Protein AF-K9UD77-F1 (afdb_monomer_lite)

Structure (mmCIF, N/CA/C/O backbone):
data_AF-K9UD77-F1
#
_entry.id   AF-K9UD77-F1
#
loop_
_atom_site.group_PDB
_atom_site.id
_atom_site.type_symbol
_atom_site.label_atom_id
_atom_site.label_alt_id
_atom_site.label_comp_id
_atom_site.label_asym_id
_atom_site.label_entity_id
_atom_site.label_seq_id
_atom_site.pdbx_PDB_ins_code
_atom_site.Cartn_x
_atom_site.Cartn_y
_atom_site.Cartn_z
_atom_site.occupancy
_atom_site.B_iso_or_equiv
_atom_site.auth_seq_id
_atom_site.auth_comp_id
_atom_site.auth_asym_id
_atom_site.auth_atom_id
_atom_site.pdbx_PDB_model_num
ATOM 1 N N . MET A 1 1 ? 4.373 -11.505 -21.529 1.00 67.56 1 MET A N 1
ATOM 2 C CA . MET A 1 1 ? 4.706 -11.577 -20.084 1.00 67.56 1 MET A CA 1
ATOM 3 C C . MET A 1 1 ? 4.897 -10.198 -19.450 1.00 67.56 1 MET A C 1
ATOM 5 O O . MET A 1 1 ? 4.246 -9.941 -18.449 1.00 67.56 1 MET A O 1
ATOM 9 N N . LYS A 1 2 ? 5.671 -9.274 -20.047 1.00 83.19 2 LYS A N 1
ATOM 10 C CA . LYS A 1 2 ? 5.886 -7.909 -19.509 1.00 83.19 2 LYS A CA 1
ATOM 11 C C . LYS A 1 2 ? 4.597 -7.130 -19.186 1.00 83.19 2 LYS A C 1
ATOM 13 O O . LYS A 1 2 ? 4.485 -6.580 -18.099 1.00 83.19 2 LYS A O 1
ATOM 18 N N . THR A 1 3 ? 3.594 -7.153 -20.067 1.00 87.75 3 THR A N 1
ATOM 19 C CA . THR A 1 3 ? 2.3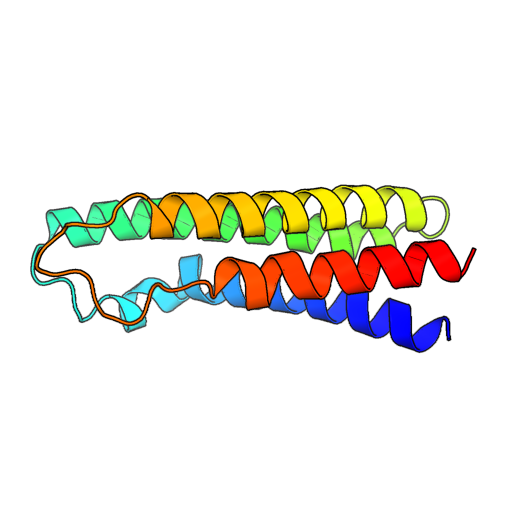08 -6.462 -19.839 1.00 87.75 3 THR A CA 1
ATOM 20 C C . THR A 1 3 ? 1.577 -6.952 -18.590 1.00 87.75 3 THR A C 1
ATOM 22 O O . THR A 1 3 ? 1.059 -6.141 -17.833 1.00 87.75 3 THR A O 1
ATOM 25 N N . LEU A 1 4 ? 1.574 -8.265 -18.332 1.00 89.88 4 LEU A N 1
ATOM 26 C CA . LEU A 1 4 ? 0.915 -8.841 -17.156 1.00 89.88 4 LEU A CA 1
ATOM 27 C C . LEU A 1 4 ? 1.544 -8.329 -15.852 1.00 89.88 4 LEU A C 1
ATOM 29 O O . LEU A 1 4 ? 0.830 -8.010 -14.910 1.00 89.88 4 LEU A O 1
ATOM 33 N N . ILE A 1 5 ? 2.871 -8.205 -15.813 1.00 90.88 5 ILE A N 1
ATOM 34 C CA . ILE A 1 5 ? 3.608 -7.727 -14.633 1.00 90.88 5 ILE A CA 1
ATOM 35 C C . ILE A 1 5 ? 3.282 -6.275 -14.345 1.00 90.88 5 ILE A C 1
ATOM 37 O O . ILE A 1 5 ? 2.989 -5.918 -13.210 1.00 90.88 5 ILE A O 1
ATOM 41 N N . LEU A 1 6 ? 3.291 -5.453 -15.389 1.00 92.81 6 LEU A N 1
ATOM 42 C CA . LEU A 1 6 ? 2.927 -4.050 -15.286 1.00 92.81 6 LEU A CA 1
ATOM 43 C C . LEU A 1 6 ? 1.491 -3.883 -14.775 1.00 92.81 6 LEU A C 1
ATOM 45 O O . LEU A 1 6 ? 1.248 -3.055 -13.902 1.00 92.81 6 LEU A O 1
ATOM 49 N N . VAL A 1 7 ? 0.558 -4.713 -15.250 1.00 94.69 7 VAL A N 1
ATOM 50 C CA . VAL A 1 7 ? -0.817 -4.738 -14.733 1.00 94.69 7 VAL A CA 1
ATOM 51 C C . VAL A 1 7 ? -0.842 -5.136 -13.255 1.00 94.69 7 VAL A C 1
ATOM 53 O O . VAL A 1 7 ? -1.479 -4.444 -12.468 1.00 94.69 7 VAL A O 1
ATOM 56 N N . LEU A 1 8 ? -0.129 -6.193 -12.850 1.00 94.50 8 LEU A N 1
ATOM 57 C CA . LEU A 1 8 ? -0.068 -6.628 -11.448 1.00 94.50 8 LEU A CA 1
ATOM 58 C C . LEU A 1 8 ? 0.491 -5.536 -10.528 1.00 94.50 8 LEU A C 1
ATOM 60 O O . LEU A 1 8 ? -0.120 -5.235 -9.507 1.00 94.50 8 LEU A O 1
ATOM 64 N N . ILE A 1 9 ? 1.607 -4.907 -10.904 1.00 96.31 9 ILE A N 1
ATOM 65 C CA . ILE A 1 9 ? 2.228 -3.814 -10.141 1.00 96.31 9 ILE A CA 1
ATOM 66 C C . ILE A 1 9 ? 1.260 -2.633 -10.007 1.00 96.31 9 ILE A C 1
ATOM 68 O O . ILE A 1 9 ? 1.068 -2.110 -8.907 1.00 96.31 9 ILE A O 1
ATOM 72 N N . SER A 1 10 ? 0.596 -2.248 -11.098 1.00 96.69 10 SER A N 1
ATOM 73 C CA . SER A 1 10 ? -0.415 -1.188 -11.072 1.00 96.69 10 SER A CA 1
ATOM 74 C C . SER A 1 10 ? -1.606 -1.541 -10.185 1.00 96.69 10 SER A C 1
ATOM 76 O O . SER A 1 10 ? -2.070 -0.685 -9.436 1.00 96.69 10 SER A O 1
ATOM 78 N N . LEU A 1 11 ? -2.076 -2.792 -10.206 1.00 96.88 11 LEU A N 1
ATOM 79 C CA . LEU A 1 11 ? -3.144 -3.253 -9.315 1.00 96.88 11 LEU A CA 1
ATOM 80 C C . LEU A 1 11 ? -2.739 -3.141 -7.842 1.00 96.88 11 LEU A C 1
ATOM 82 O O . LEU A 1 11 ? -3.551 -2.687 -7.039 1.00 96.88 11 LEU A O 1
ATOM 86 N N . VAL A 1 12 ? -1.491 -3.469 -7.485 1.00 97.38 12 VAL A N 1
ATOM 87 C CA . VAL A 1 12 ? -0.987 -3.255 -6.117 1.00 97.38 12 VAL A CA 1
ATOM 88 C C . VAL A 1 12 ? -1.065 -1.774 -5.741 1.00 97.38 12 VAL A C 1
ATOM 90 O O . VAL A 1 12 ? -1.644 -1.433 -4.710 1.00 97.38 12 VAL A O 1
ATOM 93 N N . GLY A 1 13 ? -0.566 -0.875 -6.596 1.00 97.81 13 GLY A N 1
ATOM 94 C CA . GLY A 1 13 ? -0.662 0.572 -6.366 1.00 97.81 13 GLY A CA 1
ATOM 95 C C . GLY A 1 13 ? -2.108 1.057 -6.190 1.00 97.81 13 GLY A C 1
ATOM 96 O O . GLY A 1 13 ? -2.400 1.825 -5.272 1.00 97.81 13 GLY A O 1
ATOM 97 N N . LEU A 1 14 ? -3.036 0.554 -7.010 1.00 98.00 14 LEU A N 1
ATOM 98 C CA . LEU A 1 14 ? -4.463 0.881 -6.924 1.00 98.00 14 LEU A CA 1
ATOM 99 C C . LEU A 1 14 ? -5.114 0.382 -5.627 1.00 98.00 14 LEU A C 1
ATOM 101 O O . LEU A 1 14 ? -5.940 1.095 -5.059 1.00 98.00 14 LEU A O 1
ATOM 105 N N . ILE A 1 15 ? -4.728 -0.792 -5.119 1.00 96.06 15 ILE A N 1
ATOM 106 C CA . ILE A 1 15 ? -5.195 -1.293 -3.816 1.00 96.06 15 ILE A CA 1
ATOM 107 C C . ILE A 1 15 ? -4.791 -0.326 -2.692 1.00 96.06 15 ILE A C 1
ATOM 109 O O . ILE A 1 15 ? -5.602 -0.021 -1.815 1.00 96.06 15 ILE A O 1
ATOM 113 N N . HIS A 1 16 ? -3.571 0.213 -2.731 1.00 96.81 16 HIS A N 1
ATOM 114 C CA . HIS A 1 16 ? -3.119 1.187 -1.736 1.00 96.81 16 HIS A CA 1
ATOM 115 C C . HIS A 1 16 ? -3.836 2.537 -1.858 1.00 96.81 16 HIS A C 1
ATOM 117 O O . HIS A 1 16 ? -4.200 3.119 -0.837 1.00 96.81 16 HIS A O 1
ATOM 123 N N . ILE A 1 17 ? -4.134 3.002 -3.077 1.00 98.12 17 ILE A N 1
ATOM 124 C CA . ILE A 1 17 ? -4.986 4.187 -3.286 1.00 98.12 17 ILE A CA 1
ATOM 125 C C . ILE A 1 17 ? -6.385 3.946 -2.713 1.00 98.12 17 ILE A C 1
ATOM 127 O O . ILE A 1 17 ? -6.923 4.801 -2.009 1.00 98.12 17 ILE A O 1
ATOM 131 N N . TYR A 1 18 ? -6.965 2.772 -2.966 1.00 95.62 18 TYR A N 1
ATOM 132 C CA . TYR A 1 18 ? -8.253 2.398 -2.396 1.00 95.62 18 TYR A CA 1
ATOM 133 C C . TYR A 1 18 ? -8.218 2.459 -0.862 1.00 95.62 18 TYR A C 1
ATOM 135 O O . TYR A 1 18 ? -9.080 3.103 -0.265 1.00 95.62 18 TYR A O 1
ATOM 143 N N . PHE A 1 19 ? -7.209 1.875 -0.207 1.00 93.69 19 PHE A N 1
ATOM 144 C CA . PHE A 1 19 ? -7.091 1.942 1.253 1.00 93.69 19 PHE A CA 1
ATOM 145 C C . PHE A 1 19 ? -6.862 3.356 1.782 1.00 93.69 19 PHE A C 1
ATOM 147 O O . PHE A 1 19 ? -7.484 3.712 2.783 1.00 93.69 19 PHE A O 1
ATOM 154 N N . LEU A 1 20 ? -6.053 4.176 1.103 1.00 96.19 20 LEU A N 1
ATOM 155 C CA . LEU A 1 20 ? -5.912 5.596 1.428 1.00 96.19 20 LEU A CA 1
ATOM 156 C C . LEU A 1 20 ? -7.280 6.276 1.451 1.00 96.19 20 LEU A C 1
ATOM 158 O O . LEU A 1 20 ? -7.626 6.930 2.435 1.00 96.19 20 LEU A O 1
ATOM 162 N N . ILE A 1 21 ? -8.087 6.079 0.404 1.00 95.88 21 ILE A N 1
ATOM 163 C CA . ILE A 1 21 ? -9.397 6.726 0.298 1.00 95.88 21 ILE A CA 1
ATOM 164 C C . ILE A 1 21 ? -10.326 6.253 1.415 1.00 95.88 21 ILE A C 1
ATOM 166 O O . ILE A 1 21 ? -11.008 7.064 2.050 1.00 95.88 21 ILE A O 1
ATOM 170 N N . GLN A 1 22 ? -10.333 4.948 1.685 1.00 92.19 22 GLN A N 1
ATOM 171 C CA . GLN A 1 22 ? -11.177 4.378 2.730 1.00 92.19 22 GLN A CA 1
ATOM 172 C C . GLN A 1 22 ? -10.805 4.882 4.126 1.00 92.19 22 GLN A C 1
ATOM 174 O O . GLN A 1 22 ? -11.692 5.139 4.937 1.00 92.19 22 GLN A O 1
ATOM 179 N N . GLN A 1 23 ? -9.514 5.051 4.402 1.00 92.12 23 GLN A N 1
ATOM 180 C CA . GLN A 1 23 ? -9.012 5.389 5.732 1.00 92.12 23 GLN A CA 1
ATOM 181 C C . GLN A 1 23 ? -8.983 6.899 6.003 1.00 92.12 23 GLN A C 1
ATOM 183 O O . GLN A 1 23 ? -9.246 7.306 7.130 1.00 92.12 23 GLN A O 1
ATOM 188 N N . MET A 1 24 ? -8.714 7.734 4.994 1.00 93.19 24 MET A N 1
ATOM 189 C CA . MET A 1 24 ? -8.663 9.193 5.169 1.00 93.19 24 MET A CA 1
ATOM 190 C C . MET A 1 24 ? -10.015 9.870 4.931 1.00 93.19 24 MET A C 1
ATOM 192 O O . MET A 1 24 ? -10.374 10.782 5.671 1.00 93.19 24 MET A O 1
ATOM 196 N N . PHE A 1 25 ? -10.776 9.437 3.919 1.00 93.31 25 PHE A N 1
ATOM 197 C CA . PHE A 1 25 ? -11.976 10.163 3.477 1.00 93.31 25 PHE A CA 1
ATOM 198 C C . PHE A 1 25 ? -13.286 9.466 3.846 1.00 93.31 25 PHE A C 1
ATOM 200 O O . PHE A 1 25 ? -14.263 10.134 4.171 1.00 93.31 25 PHE A O 1
ATOM 207 N N . ARG A 1 26 ? -13.331 8.128 3.814 1.00 90.56 26 ARG A N 1
ATOM 208 C CA . ARG A 1 26 ? -14.575 7.355 4.029 1.00 90.56 26 ARG A CA 1
ATOM 209 C C . ARG A 1 26 ? -14.660 6.672 5.394 1.00 90.56 26 ARG A C 1
ATOM 211 O O . ARG A 1 26 ? -15.570 5.878 5.631 1.00 90.56 26 ARG A O 1
ATOM 218 N N . TRP A 1 27 ? -13.754 7.011 6.308 1.00 90.88 27 TRP A N 1
ATOM 219 C CA . TRP A 1 27 ? -13.685 6.401 7.632 1.00 90.88 27 TRP A CA 1
ATOM 220 C C . TRP A 1 27 ? -14.962 6.616 8.458 1.00 90.88 27 TRP A C 1
ATOM 222 O O . TRP A 1 27 ? -15.445 5.681 9.092 1.00 90.88 27 TRP A O 1
ATOM 232 N N . GLU A 1 28 ? -15.563 7.811 8.397 1.00 85.31 28 GLU A N 1
ATOM 233 C CA . GLU A 1 28 ? -16.798 8.132 9.136 1.00 85.31 28 GLU A CA 1
ATOM 234 C C . GLU A 1 28 ? -17.969 7.214 8.760 1.00 85.31 28 GLU A C 1
ATOM 236 O O . GLU A 1 28 ? -18.759 6.827 9.616 1.00 85.31 28 GLU A O 1
ATOM 241 N N . SER A 1 29 ? -18.062 6.801 7.494 1.00 81.56 29 SER A N 1
ATOM 242 C CA . SER A 1 29 ? -19.096 5.863 7.041 1.00 81.56 29 SER A CA 1
ATOM 243 C C . SER A 1 29 ? -18.882 4.443 7.579 1.00 81.56 29 SER A C 1
ATOM 245 O O . SER A 1 29 ? -19.839 3.685 7.708 1.00 81.56 29 SER A O 1
ATOM 247 N N . ALA A 1 30 ? -17.639 4.070 7.896 1.00 75.50 30 ALA A N 1
ATOM 248 C CA . ALA A 1 30 ? -17.280 2.757 8.433 1.00 75.50 30 ALA A CA 1
ATOM 249 C C . ALA A 1 30 ? -17.258 2.716 9.974 1.00 75.50 30 ALA A C 1
ATOM 251 O O . ALA A 1 30 ? -17.259 1.631 10.559 1.00 75.50 30 ALA A O 1
ATOM 252 N N . SER A 1 31 ? -17.257 3.876 10.638 1.00 75.69 31 SER A N 1
ATOM 253 C CA . SER A 1 31 ? -17.109 4.008 12.092 1.00 75.69 31 SER A CA 1
ATOM 254 C C . SER A 1 31 ? -18.424 3.907 12.874 1.00 75.69 31 SER A C 1
ATOM 256 O O . SER A 1 31 ? -18.409 4.027 14.095 1.00 75.69 31 SER A O 1
ATOM 258 N N . GLY A 1 32 ? -19.551 3.601 12.217 1.00 72.50 32 GLY A N 1
ATOM 259 C CA . GLY A 1 32 ? -20.881 3.466 12.842 1.00 72.50 32 GLY A CA 1
ATOM 260 C C . GLY A 1 32 ? -21.009 2.390 13.934 1.00 72.50 32 GLY A C 1
ATOM 261 O O . GLY A 1 32 ? -22.070 2.250 14.529 1.00 72.50 32 GLY A O 1
ATOM 262 N N . LYS A 1 33 ? -19.938 1.633 14.205 1.00 72.56 33 LYS A N 1
ATOM 263 C CA . LYS A 1 33 ? -19.835 0.666 15.308 1.00 72.56 33 LYS A CA 1
ATOM 264 C C . LYS A 1 33 ? -19.278 1.274 16.603 1.00 72.56 33 LYS A C 1
ATOM 266 O O . LYS A 1 33 ? -19.407 0.651 17.650 1.00 72.56 33 LYS A O 1
ATOM 271 N N . PHE A 1 34 ? -18.655 2.453 16.547 1.00 75.88 34 PHE A N 1
ATOM 272 C CA . PHE A 1 34 ? -18.120 3.127 17.729 1.00 75.88 34 PHE A CA 1
ATOM 273 C C . PHE A 1 34 ? -19.215 3.948 18.407 1.00 75.88 34 PHE A C 1
ATOM 275 O O . PHE A 1 34 ? -19.716 4.920 17.841 1.00 75.88 34 PHE A O 1
ATOM 282 N N . THR A 1 35 ? -19.565 3.567 19.632 1.00 79.62 35 THR A N 1
ATOM 283 C CA . THR A 1 35 ? -20.524 4.291 20.479 1.00 79.62 35 THR A CA 1
ATOM 284 C C . THR A 1 35 ? -19.838 5.319 21.385 1.00 79.62 35 THR A C 1
ATOM 286 O O . THR A 1 35 ? -20.464 6.295 21.789 1.00 79.62 35 THR A O 1
ATOM 289 N N . ASN A 1 36 ? -18.539 5.151 21.660 1.00 88.06 36 ASN A N 1
ATOM 290 C CA . ASN A 1 36 ? -17.728 6.065 22.464 1.00 88.06 36 ASN A CA 1
ATOM 291 C C . ASN A 1 36 ? -17.086 7.165 21.595 1.00 88.06 36 ASN A C 1
ATOM 293 O O . ASN A 1 36 ? -16.342 6.880 20.654 1.00 88.06 36 ASN A O 1
ATOM 297 N N . PHE A 1 37 ? -17.335 8.436 21.934 1.00 85.56 37 PHE A N 1
ATOM 298 C CA . PHE A 1 37 ? -16.812 9.590 21.193 1.00 85.56 37 PHE A CA 1
ATOM 299 C C . PHE A 1 37 ? -15.278 9.684 21.212 1.00 85.56 37 PHE A C 1
ATOM 301 O O . PHE A 1 37 ? -14.666 9.955 20.179 1.00 85.56 37 PHE A O 1
ATOM 308 N N . THR A 1 38 ? -14.645 9.442 22.359 1.00 87.69 38 THR A N 1
ATOM 309 C CA . THR A 1 38 ? -13.187 9.542 22.520 1.00 87.69 38 THR A CA 1
ATOM 310 C C . THR A 1 38 ? -12.470 8.463 21.714 1.00 87.69 38 THR A C 1
ATOM 312 O O . THR A 1 38 ? -11.528 8.759 20.978 1.00 87.69 38 THR A O 1
ATOM 315 N N . GLU A 1 39 ? -12.955 7.221 21.776 1.00 84.81 39 GLU A N 1
ATOM 316 C CA . GLU A 1 39 ? -12.429 6.119 20.959 1.00 84.81 39 GLU A CA 1
ATOM 317 C C . GLU A 1 39 ? -12.614 6.394 19.466 1.00 84.81 39 GLU A C 1
ATOM 319 O O . GLU A 1 39 ? -11.701 6.158 18.669 1.00 84.81 39 GLU A O 1
ATOM 324 N N . LYS A 1 40 ? -13.765 6.963 19.085 1.00 86.31 40 LYS A N 1
ATOM 325 C CA . LYS A 1 40 ? -14.051 7.375 17.709 1.00 86.31 40 LYS A CA 1
ATOM 326 C C . LYS A 1 40 ? -13.027 8.407 17.210 1.00 86.31 40 LYS A C 1
ATOM 328 O O . LYS A 1 40 ? -12.472 8.241 16.128 1.00 86.31 40 LYS A O 1
ATOM 333 N N . GLN A 1 41 ? -12.721 9.446 17.987 1.00 88.50 41 GLN A N 1
ATOM 334 C CA . GLN A 1 41 ? -11.729 10.451 17.576 1.00 88.50 41 GLN A CA 1
ATOM 335 C C . GLN A 1 41 ? -10.315 9.866 17.470 1.00 88.50 41 GLN A C 1
ATOM 337 O O . GLN A 1 41 ? -9.617 10.119 16.487 1.00 88.50 41 GLN A O 1
ATOM 342 N N . LEU A 1 42 ? -9.903 9.039 18.435 1.00 88.50 42 LEU A N 1
ATOM 343 C CA . LEU A 1 42 ? -8.577 8.421 18.422 1.00 88.50 42 LEU A CA 1
ATOM 344 C C . LEU A 1 42 ? -8.389 7.507 17.202 1.00 88.50 42 LEU A C 1
ATOM 346 O O . LEU A 1 42 ? -7.391 7.597 16.486 1.00 88.50 42 LEU A O 1
ATOM 350 N N . THR A 1 43 ? -9.372 6.650 16.931 1.00 87.12 43 THR A N 1
ATOM 351 C CA . THR A 1 43 ? -9.324 5.710 15.803 1.00 87.12 43 THR A CA 1
ATOM 352 C C . THR A 1 43 ? -9.388 6.413 14.449 1.00 87.12 43 THR A C 1
ATOM 354 O O . THR A 1 43 ? -8.748 5.947 13.507 1.00 87.12 43 THR A O 1
ATOM 357 N N . LYS A 1 44 ? -10.060 7.568 14.353 1.00 89.38 44 LYS A N 1
ATOM 358 C CA . LYS A 1 44 ? -10.035 8.423 13.158 1.00 89.38 44 LYS A CA 1
ATOM 359 C C . LYS A 1 44 ? -8.634 8.941 12.845 1.00 89.38 44 LYS A C 1
ATOM 361 O O . LYS A 1 44 ? -8.202 8.865 11.697 1.00 89.38 44 LYS A O 1
ATOM 366 N N . VAL A 1 45 ? -7.914 9.441 13.852 1.00 91.38 45 VAL A N 1
ATOM 367 C CA . VAL A 1 45 ? -6.539 9.946 13.681 1.00 91.38 45 VAL A CA 1
ATOM 368 C C . VAL A 1 45 ? -5.602 8.817 13.249 1.00 91.38 45 VAL A C 1
ATOM 370 O O . VAL A 1 45 ? -4.843 8.974 12.291 1.00 91.38 45 VAL A O 1
ATOM 373 N N . LEU A 1 46 ? -5.694 7.657 13.906 1.00 89.12 46 LEU A N 1
ATOM 374 C CA . LEU A 1 46 ? -4.889 6.484 13.557 1.00 89.12 46 LEU A CA 1
ATOM 375 C C . LEU A 1 46 ? -5.181 5.987 12.135 1.00 89.12 46 LEU A C 1
ATOM 377 O O . LEU A 1 46 ? -4.244 5.706 11.387 1.00 89.12 46 LEU A O 1
ATOM 381 N N . ALA A 1 47 ? -6.456 5.931 11.740 1.00 90.25 47 ALA A N 1
ATOM 382 C CA . ALA A 1 47 ? -6.843 5.573 10.380 1.00 90.25 47 ALA A CA 1
ATOM 383 C C . ALA A 1 47 ? -6.309 6.585 9.359 1.00 90.25 47 ALA A C 1
ATOM 385 O O . ALA A 1 47 ? -5.734 6.182 8.353 1.00 90.25 47 ALA A O 1
ATOM 386 N N . GLY A 1 48 ? -6.408 7.887 9.637 1.00 93.00 48 GLY A N 1
ATOM 387 C CA . GLY A 1 48 ? -5.845 8.926 8.776 1.00 93.00 48 GLY A CA 1
ATOM 388 C C . GLY A 1 48 ? -4.344 8.738 8.531 1.00 93.00 48 GLY A C 1
ATOM 389 O O . GLY A 1 48 ? -3.900 8.771 7.383 1.00 93.00 48 GLY A O 1
ATOM 390 N N . ASN A 1 49 ? -3.574 8.454 9.586 1.00 95.88 49 ASN A N 1
ATOM 391 C CA . ASN A 1 49 ? -2.139 8.186 9.463 1.00 95.88 49 ASN A CA 1
ATOM 392 C C . ASN A 1 49 ? -1.860 6.890 8.675 1.00 95.88 49 ASN A C 1
ATOM 394 O O . ASN A 1 49 ? -0.995 6.860 7.802 1.00 95.88 49 ASN A O 1
ATOM 398 N N . GLN A 1 50 ? -2.645 5.831 8.911 1.00 92.88 50 GLN A N 1
ATOM 399 C CA . GLN A 1 50 ? -2.550 4.588 8.141 1.00 92.88 50 GLN A CA 1
ATOM 400 C C . GLN A 1 50 ? -2.840 4.812 6.648 1.00 92.88 50 GLN A C 1
ATOM 402 O O . GLN A 1 50 ? -2.157 4.250 5.785 1.00 92.88 50 GLN A O 1
ATOM 407 N N . GLY A 1 51 ? -3.811 5.670 6.335 1.00 95.81 51 GLY A N 1
ATOM 408 C CA . GLY A 1 51 ? -4.167 6.020 4.967 1.00 95.81 51 GLY A CA 1
ATOM 409 C C . GLY A 1 51 ? -3.056 6.799 4.268 1.00 95.81 51 GLY A C 1
ATOM 410 O O . GLY A 1 51 ? -2.735 6.500 3.118 1.00 95.81 51 GLY A O 1
ATOM 411 N N . LEU A 1 52 ? -2.401 7.720 4.979 1.00 97.56 52 LEU A N 1
ATOM 412 C CA . LEU A 1 52 ? -1.257 8.470 4.460 1.00 97.56 52 LEU A CA 1
ATOM 413 C C . LEU A 1 52 ? -0.079 7.551 4.105 1.00 97.56 52 LEU A C 1
ATOM 415 O O . LEU A 1 52 ? 0.483 7.679 3.017 1.00 97.56 52 LEU A O 1
ATOM 419 N N . TYR A 1 53 ? 0.253 6.576 4.961 1.00 96.44 53 TYR A N 1
ATOM 420 C CA . TYR A 1 53 ? 1.289 5.585 4.642 1.00 96.44 53 TYR A CA 1
ATOM 421 C C . TYR A 1 53 ? 0.947 4.779 3.385 1.00 96.44 53 TYR A C 1
ATOM 423 O O . TYR A 1 53 ? 1.814 4.579 2.534 1.00 96.44 53 TYR A O 1
ATOM 431 N N . ASN A 1 54 ? -0.315 4.363 3.217 1.00 96.75 54 ASN A N 1
ATOM 432 C CA . ASN A 1 54 ? -0.763 3.727 1.973 1.00 96.75 54 ASN A CA 1
ATOM 433 C C . ASN A 1 54 ? -0.571 4.654 0.759 1.00 96.75 54 ASN A C 1
ATOM 435 O O . ASN A 1 54 ? -0.152 4.194 -0.302 1.00 96.75 54 ASN A O 1
ATOM 439 N N . GLY A 1 55 ? -0.791 5.959 0.924 1.00 98.00 55 GLY A N 1
ATOM 440 C CA . GLY A 1 55 ? -0.483 6.967 -0.090 1.00 98.00 55 GLY A CA 1
ATOM 441 C C . GLY A 1 55 ? 0.982 6.991 -0.501 1.00 98.00 55 GLY A C 1
ATOM 442 O O . GLY A 1 55 ? 1.273 6.999 -1.694 1.00 98.00 55 GLY A O 1
ATOM 443 N N . PHE A 1 56 ? 1.909 6.938 0.458 1.00 98.38 56 PHE A N 1
ATOM 444 C CA . PHE A 1 56 ? 3.342 6.878 0.156 1.00 98.38 56 PHE A CA 1
ATOM 445 C C . PHE A 1 56 ? 3.724 5.607 -0.610 1.00 98.38 56 PHE A C 1
ATOM 447 O O . PHE A 1 56 ? 4.507 5.677 -1.557 1.00 98.38 56 PHE A O 1
ATOM 454 N N . LEU A 1 57 ? 3.139 4.459 -0.255 1.00 98.06 57 LEU A N 1
ATOM 455 C CA . LEU A 1 57 ? 3.365 3.202 -0.976 1.00 98.06 57 LEU A CA 1
ATOM 456 C C . LEU A 1 57 ? 2.845 3.284 -2.418 1.00 98.06 57 LEU A C 1
ATOM 458 O O . LEU A 1 57 ? 3.565 2.931 -3.352 1.00 98.06 57 LEU A O 1
ATOM 462 N N . ALA A 1 58 ? 1.635 3.816 -2.619 1.00 98.38 58 ALA A N 1
ATOM 463 C CA . ALA A 1 58 ? 1.079 4.041 -3.951 1.00 98.38 58 ALA A CA 1
ATOM 464 C C . ALA A 1 58 ? 1.921 5.025 -4.779 1.00 98.38 58 ALA A C 1
ATOM 466 O O . ALA A 1 58 ? 2.209 4.757 -5.947 1.00 98.38 58 ALA A O 1
ATOM 467 N N . ALA A 1 59 ? 2.357 6.134 -4.175 1.00 98.50 59 ALA A N 1
ATOM 468 C CA . ALA A 1 59 ? 3.214 7.122 -4.822 1.00 98.50 59 ALA A CA 1
ATOM 469 C C . ALA A 1 59 ? 4.547 6.508 -5.273 1.00 98.50 59 ALA A C 1
ATOM 471 O O . ALA A 1 59 ? 4.998 6.787 -6.380 1.00 98.50 59 ALA A O 1
ATOM 472 N N . GLY A 1 60 ? 5.134 5.613 -4.475 1.00 98.19 60 GLY A N 1
ATOM 473 C CA . GLY A 1 60 ? 6.327 4.857 -4.851 1.00 98.19 60 GLY A CA 1
ATOM 474 C C . GLY A 1 60 ? 6.133 3.953 -6.070 1.00 98.19 60 GLY A C 1
ATOM 475 O O . GLY A 1 60 ? 6.981 3.912 -6.962 1.00 98.19 60 GLY A O 1
ATOM 476 N N . ILE A 1 61 ? 4.987 3.272 -6.162 1.00 98.25 61 ILE A N 1
ATOM 477 C CA . ILE A 1 61 ? 4.643 2.463 -7.340 1.00 98.25 61 ILE A CA 1
ATOM 478 C C . ILE A 1 61 ? 4.454 3.342 -8.586 1.00 98.25 61 ILE A C 1
ATOM 480 O O . ILE A 1 61 ? 4.975 3.011 -9.655 1.00 98.25 61 ILE A O 1
ATOM 484 N N . ILE A 1 62 ? 3.764 4.480 -8.457 1.00 98.50 62 ILE A N 1
ATOM 485 C CA . ILE A 1 62 ? 3.599 5.460 -9.544 1.00 98.50 62 ILE A CA 1
ATOM 486 C C . ILE A 1 62 ? 4.957 6.035 -9.960 1.00 98.50 62 ILE A C 1
ATOM 488 O O . ILE A 1 62 ? 5.233 6.176 -11.148 1.00 98.50 62 ILE A O 1
ATOM 492 N N . TRP A 1 63 ? 5.844 6.313 -9.008 1.00 98.44 63 TRP A N 1
ATOM 493 C CA . TRP A 1 63 ? 7.177 6.825 -9.304 1.00 98.44 63 TRP A CA 1
ATOM 494 C C . TRP A 1 63 ? 7.984 5.857 -10.180 1.00 98.44 63 TRP A C 1
ATOM 496 O O . TRP A 1 63 ? 8.604 6.295 -11.149 1.00 98.44 63 TRP A O 1
ATOM 506 N N . GLY A 1 64 ? 7.904 4.547 -9.930 1.00 97.31 64 GLY A N 1
ATOM 507 C CA . GLY A 1 64 ? 8.555 3.555 -10.791 1.00 97.31 64 GLY A CA 1
ATOM 508 C C . GLY A 1 64 ? 8.050 3.586 -12.242 1.00 97.31 64 GLY A C 1
ATOM 509 O O . GLY A 1 64 ? 8.851 3.424 -13.160 1.00 97.31 64 GLY A O 1
ATOM 510 N N . TRP A 1 65 ? 6.767 3.898 -12.473 1.00 96.50 65 TRP A N 1
ATOM 511 C CA . TRP A 1 65 ? 6.226 4.126 -13.823 1.00 96.50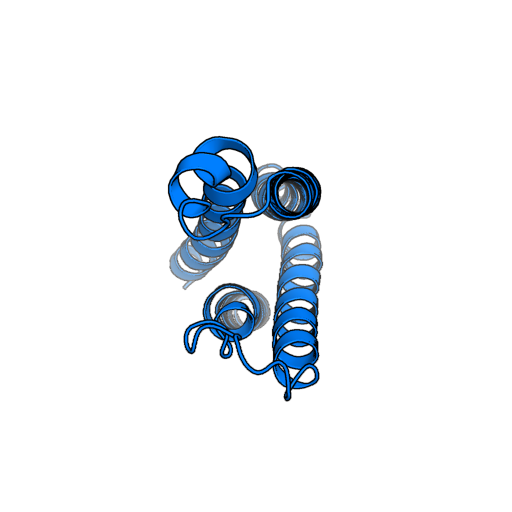 65 TRP A CA 1
ATOM 512 C C . TRP A 1 65 ? 6.800 5.376 -14.490 1.00 96.50 65 TRP A C 1
ATOM 514 O O . TRP A 1 65 ? 7.086 5.369 -15.685 1.00 96.50 65 TRP A O 1
ATOM 524 N N . LEU A 1 66 ? 6.983 6.443 -13.714 1.00 97.69 66 LEU A N 1
ATOM 525 C CA . LEU A 1 66 ? 7.511 7.721 -14.192 1.00 97.69 66 LEU A CA 1
ATOM 526 C C . LEU A 1 66 ? 9.040 7.721 -14.348 1.00 97.69 66 LEU A C 1
ATOM 528 O O . LEU A 1 66 ? 9.597 8.670 -14.892 1.00 97.69 66 LEU A O 1
ATOM 532 N N . SER A 1 67 ? 9.731 6.676 -13.883 1.00 96.44 67 SER A N 1
ATOM 533 C CA . SER A 1 67 ? 11.195 6.561 -13.916 1.00 96.44 67 SER A CA 1
ATOM 534 C C . SER A 1 67 ? 11.659 5.281 -14.623 1.00 96.44 67 SER A C 1
ATOM 536 O O . SER A 1 67 ? 12.211 4.397 -13.967 1.00 96.44 67 SER A O 1
ATOM 538 N N . PRO A 1 68 ? 11.507 5.161 -15.961 1.00 92.31 68 PRO A N 1
ATOM 539 C CA . PRO A 1 68 ? 11.805 3.926 -16.695 1.00 92.31 68 PRO A CA 1
ATOM 540 C C . PRO A 1 68 ? 13.204 3.353 -16.428 1.00 92.31 68 PRO A C 1
ATOM 542 O O . PRO A 1 68 ? 13.338 2.144 -16.246 1.00 92.31 68 PRO A O 1
ATOM 545 N N . ALA A 1 69 ? 14.220 4.220 -16.320 1.00 95.00 69 ALA A N 1
ATOM 546 C CA . ALA A 1 69 ? 15.613 3.838 -16.066 1.00 95.00 69 ALA A CA 1
ATOM 547 C C . ALA A 1 69 ? 15.845 3.157 -14.702 1.00 95.00 69 ALA A C 1
ATOM 549 O O . ALA A 1 69 ? 16.785 2.379 -14.565 1.00 95.00 69 ALA A O 1
ATOM 550 N N . TYR A 1 70 ? 14.988 3.427 -13.711 1.00 95.81 70 TYR A N 1
ATOM 551 C CA . TYR A 1 70 ? 15.106 2.914 -12.337 1.00 95.81 70 TYR A CA 1
ATOM 552 C C . TYR A 1 70 ? 13.854 2.158 -11.867 1.00 95.81 70 TYR A C 1
ATOM 554 O O . TYR A 1 70 ? 13.708 1.842 -10.684 1.00 95.81 70 TYR A O 1
ATOM 562 N N . SER A 1 71 ? 12.933 1.880 -12.792 1.00 94.94 71 SER A N 1
ATOM 563 C CA . SER A 1 71 ? 11.612 1.305 -12.519 1.00 94.94 71 SER A CA 1
ATOM 564 C C . SER A 1 71 ? 11.708 0.005 -11.722 1.00 94.94 71 SER A C 1
ATOM 566 O O . SER A 1 71 ? 11.008 -0.175 -10.726 1.00 94.94 71 SER A O 1
ATOM 568 N N . LEU A 1 72 ? 12.654 -0.861 -12.094 1.00 94.25 72 LEU A N 1
ATOM 569 C CA . LEU A 1 72 ? 12.911 -2.128 -11.422 1.00 94.25 72 LEU A CA 1
ATOM 570 C C . LEU A 1 72 ? 13.290 -1.940 -9.947 1.00 94.25 72 LEU A C 1
ATOM 572 O O . LEU A 1 72 ? 12.724 -2.604 -9.077 1.00 94.25 72 LEU A O 1
ATOM 576 N N . GLN A 1 73 ? 14.259 -1.069 -9.664 1.00 96.38 73 GLN A N 1
ATOM 577 C CA . GLN A 1 73 ? 14.779 -0.831 -8.319 1.00 96.38 73 GLN A CA 1
ATOM 578 C C . GLN A 1 73 ? 13.697 -0.205 -7.438 1.00 96.38 73 GLN A C 1
ATOM 580 O O . GLN A 1 73 ? 13.474 -0.668 -6.319 1.00 96.38 73 GLN A O 1
ATOM 585 N N . ILE A 1 74 ? 12.982 0.789 -7.974 1.00 97.81 74 ILE A N 1
ATOM 586 C CA . ILE A 1 74 ? 11.906 1.493 -7.273 1.00 97.81 74 ILE A CA 1
ATOM 587 C C . ILE A 1 74 ? 10.765 0.524 -6.940 1.00 97.81 74 ILE A C 1
ATOM 589 O O . ILE A 1 74 ? 10.381 0.405 -5.776 1.00 97.81 74 ILE A O 1
ATOM 593 N N . TRP A 1 75 ? 10.249 -0.226 -7.919 1.00 97.62 75 TRP A N 1
ATOM 594 C CA . TRP A 1 75 ? 9.171 -1.184 -7.663 1.00 97.62 75 TRP A CA 1
ATOM 595 C C . TRP A 1 75 ? 9.602 -2.292 -6.710 1.00 97.62 75 TRP A C 1
ATOM 597 O O . TRP A 1 75 ? 8.851 -2.615 -5.795 1.00 97.62 75 TRP A O 1
ATOM 607 N N . THR A 1 76 ? 10.815 -2.830 -6.854 1.00 97.31 76 THR A N 1
ATOM 608 C CA . THR A 1 76 ? 11.331 -3.848 -5.924 1.00 97.31 76 THR A CA 1
ATOM 609 C C . THR A 1 76 ? 11.354 -3.322 -4.488 1.00 97.31 76 THR A C 1
ATOM 611 O O . THR A 1 76 ? 10.925 -4.024 -3.572 1.00 97.31 76 THR A O 1
ATOM 614 N N . PHE A 1 77 ? 11.802 -2.080 -4.286 1.00 98.06 77 PHE A N 1
ATOM 615 C CA . PHE A 1 77 ? 11.855 -1.446 -2.971 1.00 98.06 77 PHE A CA 1
ATOM 616 C C . PHE A 1 77 ? 10.460 -1.311 -2.341 1.00 98.06 77 PHE A C 1
ATOM 618 O O . PHE A 1 77 ? 10.218 -1.828 -1.248 1.00 98.06 77 PHE A O 1
ATOM 625 N N . PHE A 1 78 ? 9.511 -0.698 -3.053 1.00 98.25 78 PHE A N 1
ATOM 626 C CA . PHE A 1 78 ? 8.167 -0.466 -2.518 1.00 98.25 78 PHE A CA 1
ATOM 627 C C . PHE A 1 78 ? 7.357 -1.755 -2.354 1.00 98.25 78 PHE A C 1
ATOM 629 O O . PHE A 1 78 ? 6.703 -1.930 -1.328 1.00 98.25 78 PHE A O 1
ATOM 636 N N . LEU A 1 79 ? 7.437 -2.696 -3.299 1.00 98.12 79 LEU A N 1
ATOM 637 C CA . LEU A 1 79 ? 6.783 -4.001 -3.163 1.00 98.12 79 LEU A CA 1
ATOM 638 C C . LEU A 1 79 ? 7.330 -4.791 -1.965 1.00 98.12 79 LEU A C 1
ATOM 640 O O . LEU 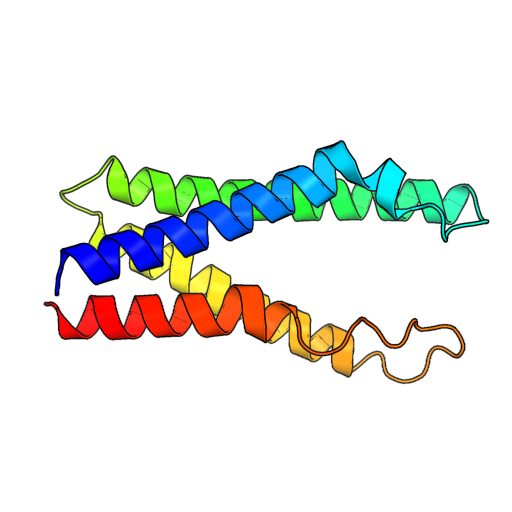A 1 79 ? 6.566 -5.470 -1.284 1.00 98.12 79 LEU A O 1
ATOM 644 N N . THR A 1 80 ? 8.624 -4.668 -1.654 1.00 98.06 80 THR A N 1
ATOM 645 C CA . THR A 1 80 ? 9.206 -5.293 -0.455 1.00 98.06 80 THR A CA 1
ATOM 646 C C . THR A 1 80 ? 8.635 -4.681 0.823 1.00 98.06 80 THR A C 1
ATOM 648 O O . THR A 1 80 ? 8.253 -5.413 1.736 1.00 98.06 80 THR A O 1
ATOM 651 N N . PHE A 1 81 ? 8.498 -3.352 0.882 1.00 97.44 81 PHE A N 1
ATOM 652 C CA . PHE A 1 81 ? 7.862 -2.674 2.018 1.00 97.44 81 PHE A CA 1
ATOM 653 C C . PHE A 1 81 ? 6.410 -3.118 2.201 1.00 97.44 81 PHE A C 1
ATOM 655 O O . PHE A 1 81 ? 6.007 -3.440 3.317 1.00 97.44 81 PHE A O 1
ATOM 662 N N . ILE A 1 82 ? 5.647 -3.205 1.108 1.00 97.38 82 ILE A N 1
ATOM 663 C CA . ILE A 1 82 ? 4.260 -3.688 1.116 1.00 97.38 82 ILE A CA 1
ATOM 664 C C . ILE A 1 82 ? 4.194 -5.131 1.633 1.00 97.38 82 ILE A C 1
ATOM 666 O O . ILE A 1 82 ? 3.360 -5.447 2.485 1.00 97.38 82 ILE A O 1
ATOM 670 N N . ALA A 1 83 ? 5.092 -6.002 1.164 1.00 96.69 83 ALA A N 1
ATOM 671 C CA . ALA A 1 83 ? 5.132 -7.393 1.593 1.00 96.69 83 ALA A CA 1
ATOM 672 C C . ALA A 1 83 ? 5.380 -7.522 3.103 1.00 96.69 83 ALA A C 1
ATOM 674 O O . ALA A 1 83 ? 4.616 -8.209 3.789 1.00 96.69 83 ALA A O 1
ATOM 675 N N . ILE A 1 84 ? 6.395 -6.819 3.618 1.00 96.38 84 ILE A N 1
ATOM 676 C CA . ILE A 1 84 ? 6.767 -6.813 5.040 1.00 96.38 84 ILE A CA 1
ATOM 677 C C . ILE A 1 84 ? 5.648 -6.212 5.898 1.00 96.38 84 ILE A C 1
ATOM 679 O O . ILE A 1 84 ? 5.271 -6.807 6.908 1.00 96.38 84 ILE A O 1
ATOM 683 N N . ALA A 1 85 ? 5.080 -5.074 5.493 1.00 92.50 85 ALA A N 1
ATOM 684 C CA . ALA A 1 85 ? 3.996 -4.416 6.219 1.00 92.50 85 ALA A CA 1
ATOM 685 C C . ALA A 1 85 ? 2.747 -5.305 6.313 1.00 92.50 85 ALA A C 1
ATOM 687 O O . ALA A 1 85 ? 2.140 -5.399 7.382 1.00 92.50 85 ALA A O 1
ATOM 688 N N . GLY A 1 86 ? 2.400 -6.012 5.233 1.00 91.06 86 GLY A N 1
ATOM 689 C CA . GLY A 1 86 ? 1.293 -6.965 5.231 1.00 91.06 86 GLY A CA 1
ATOM 690 C C . GLY A 1 86 ? 1.513 -8.141 6.189 1.00 91.06 86 GLY A C 1
ATOM 691 O O . GLY A 1 86 ? 0.593 -8.506 6.929 1.00 91.06 86 GLY A O 1
ATOM 692 N N . VAL A 1 87 ? 2.740 -8.679 6.250 1.00 92.06 87 VAL A N 1
ATOM 693 C CA . VAL A 1 87 ? 3.104 -9.748 7.196 1.00 92.06 87 VAL A CA 1
ATOM 694 C C . VAL A 1 87 ? 3.007 -9.220 8.619 1.00 92.06 87 VAL A C 1
ATOM 696 O O . VAL A 1 87 ? 2.268 -9.786 9.424 1.00 92.06 87 VAL A O 1
ATOM 699 N N . TYR A 1 88 ? 3.673 -8.105 8.916 1.00 89.75 88 TYR A N 1
ATOM 700 C CA . TYR A 1 88 ? 3.665 -7.503 10.247 1.00 89.75 88 TYR A CA 1
ATOM 701 C C . TYR A 1 88 ? 2.239 -7.187 10.718 1.00 89.75 88 TYR A C 1
ATOM 703 O O . TYR A 1 88 ? 1.845 -7.579 11.815 1.00 89.75 88 TYR A O 1
ATOM 711 N N . GLY A 1 89 ? 1.427 -6.558 9.864 1.00 84.44 89 GLY A N 1
ATOM 712 C CA . GLY A 1 89 ? 0.029 -6.256 10.162 1.00 84.44 89 GLY A CA 1
ATOM 713 C C . GLY A 1 89 ? -0.795 -7.512 10.452 1.00 84.44 89 GLY A C 1
ATOM 714 O O . GLY A 1 89 ? -1.583 -7.526 11.395 1.00 84.44 89 GLY A O 1
ATOM 715 N N . SER A 1 90 ? -0.590 -8.592 9.694 1.00 84.25 90 SER A N 1
ATOM 716 C CA . SER A 1 90 ? -1.294 -9.859 9.925 1.00 84.25 90 SER A CA 1
ATOM 717 C C . SER A 1 90 ? -0.894 -10.547 11.236 1.00 84.25 90 SER A C 1
ATOM 719 O O . SER A 1 90 ? -1.768 -11.034 11.957 1.00 84.25 90 SER A O 1
ATOM 721 N N . VAL A 1 91 ? 0.400 -10.547 11.574 1.00 85.38 91 VAL A N 1
ATOM 722 C CA . VAL A 1 91 ? 0.933 -11.163 12.796 1.00 85.38 91 VAL A CA 1
ATOM 723 C C . VAL A 1 91 ? 0.442 -10.396 14.018 1.00 85.38 91 VAL A C 1
ATOM 725 O O . VAL A 1 91 ? -0.160 -10.989 14.909 1.00 85.38 91 VAL A O 1
ATOM 728 N N . THR A 1 92 ? 0.599 -9.073 14.036 1.00 78.88 92 THR A N 1
ATOM 729 C CA . THR A 1 92 ? 0.216 -8.236 15.183 1.00 78.88 92 THR A CA 1
ATOM 730 C C . THR A 1 92 ? -1.290 -8.292 15.464 1.00 78.88 92 THR A C 1
ATOM 732 O O . THR A 1 92 ? -1.703 -8.362 16.621 1.00 78.88 92 THR A O 1
ATOM 735 N N . LEU A 1 93 ? -2.134 -8.349 14.424 1.00 71.81 93 LEU A N 1
ATOM 736 C CA . LEU A 1 93 ? -3.582 -8.536 14.593 1.00 71.81 93 LEU A CA 1
ATOM 737 C C . LEU A 1 93 ? -3.945 -9.911 15.173 1.00 71.81 93 LEU A C 1
ATOM 739 O O . LEU A 1 93 ? -4.909 -10.004 15.942 1.00 71.81 93 LEU A O 1
ATOM 743 N N . SER A 1 94 ? -3.172 -10.941 14.817 1.00 67.75 94 SER A N 1
ATOM 744 C CA . SER A 1 94 ? -3.357 -12.323 15.275 1.00 67.75 94 SER A CA 1
ATOM 745 C C . SER A 1 94 ? -2.859 -12.546 16.708 1.00 67.75 94 SER A C 1
ATOM 747 O O . SER A 1 94 ? -3.462 -13.330 17.431 1.00 67.75 94 SER A O 1
ATOM 749 N N . LEU A 1 95 ? -1.806 -11.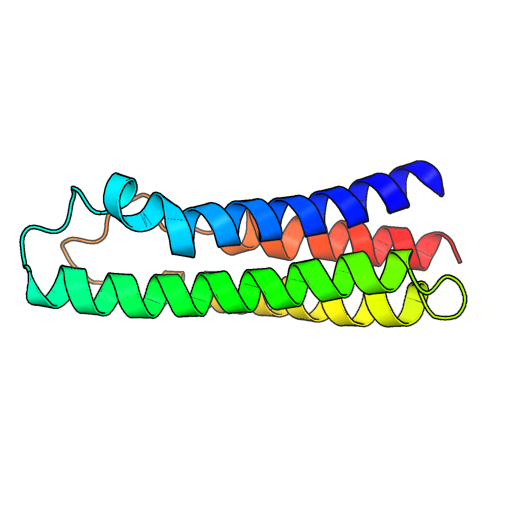839 17.139 1.00 64.38 95 LEU A N 1
ATOM 750 C CA . LEU A 1 95 ? -1.232 -11.945 18.489 1.00 64.38 95 LEU A CA 1
ATOM 751 C C . LEU A 1 95 ? -2.071 -11.253 19.577 1.00 64.38 95 LEU A C 1
ATOM 753 O O . LEU A 1 95 ? -2.016 -11.654 20.733 1.00 64.38 95 LEU A O 1
ATOM 757 N N . GLY A 1 96 ? -2.874 -10.238 19.240 1.00 57.34 96 GLY A N 1
ATOM 758 C CA . GLY A 1 96 ? -3.764 -9.561 20.200 1.00 57.34 96 GLY A CA 1
ATOM 759 C C . GLY A 1 96 ? -5.041 -10.353 20.530 1.00 57.34 96 GLY A C 1
ATOM 760 O O . GLY A 1 96 ? -6.133 -9.799 20.397 1.00 57.34 96 GLY A O 1
ATOM 761 N N . GLY A 1 97 ? -4.913 -11.646 20.831 1.00 48.53 97 GLY A N 1
ATOM 762 C CA . GLY A 1 97 ? -5.936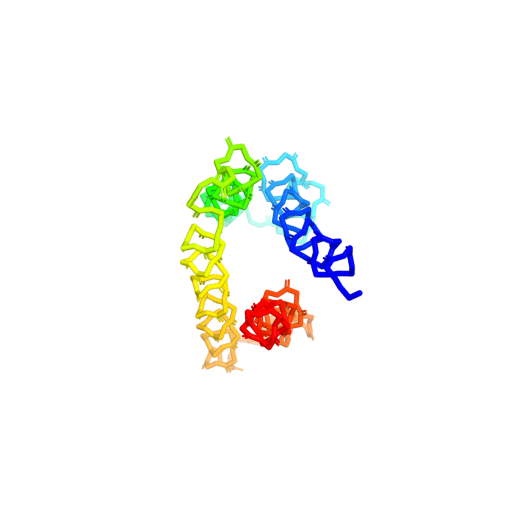 -12.691 20.698 1.00 48.53 97 GLY A CA 1
ATOM 763 C C . GLY A 1 97 ? -7.158 -12.681 21.626 1.00 48.53 97 GLY A C 1
ATOM 764 O O . GLY A 1 97 ? -8.133 -13.319 21.255 1.00 48.53 97 GLY A O 1
ATOM 765 N N . ASP A 1 98 ? -7.191 -11.936 22.736 1.00 48.34 98 ASP A N 1
ATOM 766 C CA . ASP A 1 98 ? -8.187 -12.191 23.805 1.00 48.34 98 ASP A CA 1
ATOM 767 C C . ASP A 1 98 ? -9.049 -10.980 24.223 1.00 48.34 98 ASP A C 1
ATOM 769 O O . ASP A 1 98 ? -9.459 -10.860 25.375 1.00 48.34 98 ASP A O 1
ATOM 773 N N . ALA A 1 99 ? -9.359 -10.056 23.306 1.00 51.97 99 ALA A N 1
ATOM 774 C CA . ALA A 1 99 ? -10.346 -9.006 23.591 1.00 51.97 99 ALA A CA 1
ATOM 775 C C . ALA A 1 99 ? -11.782 -9.540 23.359 1.00 51.97 99 ALA A C 1
ATOM 777 O O . ALA A 1 99 ? -12.089 -9.913 22.221 1.00 51.97 99 ALA A O 1
ATOM 778 N N . PRO A 1 100 ? -12.670 -9.555 24.378 1.00 50.56 100 PRO A N 1
ATOM 779 C CA . PRO A 1 100 ? -13.991 -10.201 24.317 1.00 50.56 100 PRO A CA 1
ATOM 780 C C . PRO A 1 100 ? -14.937 -9.640 23.238 1.00 50.56 100 PRO A C 1
ATOM 782 O O . PRO A 1 100 ? -15.816 -10.360 22.774 1.00 50.56 100 PRO A O 1
ATOM 785 N N . ASP A 1 101 ? -14.693 -8.417 22.753 1.00 60.03 101 ASP A N 1
ATOM 786 C CA . ASP A 1 101 ? -15.531 -7.730 21.759 1.00 60.03 101 ASP A CA 1
ATOM 787 C C . ASP A 1 101 ? -14.880 -7.597 20.369 1.00 60.03 101 ASP A C 1
ATOM 789 O O . ASP A 1 101 ? -15.270 -6.749 19.560 1.00 60.03 101 ASP A O 1
ATOM 793 N N . LYS A 1 102 ? -13.857 -8.404 20.042 1.00 53.47 102 LYS A N 1
ATOM 794 C CA . LYS A 1 102 ? -13.206 -8.295 18.726 1.00 53.47 102 LYS A CA 1
ATOM 795 C C . LYS A 1 102 ? -14.160 -8.777 17.620 1.00 53.47 102 LYS A C 1
ATOM 797 O O . LYS A 1 102 ? -14.503 -9.962 17.580 1.00 53.47 102 LYS A O 1
ATOM 802 N N . PRO A 1 103 ? -14.556 -7.924 16.653 1.00 47.97 103 PRO A N 1
ATOM 803 C CA . PRO A 1 103 ? -15.344 -8.388 15.524 1.00 47.97 103 PRO A CA 1
ATOM 804 C C . PRO A 1 103 ? -14.559 -9.472 14.777 1.00 47.97 103 PRO A C 1
ATOM 806 O O . PRO A 1 103 ? -13.390 -9.288 14.432 1.00 47.97 103 PRO A O 1
ATOM 809 N N . ARG A 1 104 ? -15.238 -10.585 14.471 1.00 49.38 104 ARG A N 1
ATOM 810 C CA . ARG A 1 104 ? -14.768 -11.798 13.757 1.00 49.38 104 ARG A CA 1
ATOM 811 C C . ARG A 1 104 ? -14.063 -11.543 12.405 1.00 49.38 104 ARG A C 1
ATOM 813 O O . ARG A 1 104 ? -13.626 -12.479 11.745 1.00 49.38 104 ARG A O 1
ATOM 820 N N . GLN A 1 105 ? -13.973 -10.286 11.979 1.00 46.59 105 GLN A N 1
ATOM 821 C CA . GLN A 1 105 ? -13.653 -9.817 10.636 1.00 46.59 105 GLN A CA 1
ATOM 822 C C . GLN A 1 105 ? -12.170 -9.427 10.435 1.00 46.59 105 GLN A C 1
ATOM 824 O O . GLN A 1 105 ? -11.771 -9.160 9.308 1.00 46.59 105 GLN A O 1
ATOM 829 N N . LEU A 1 106 ? -11.341 -9.426 11.490 1.00 49.88 106 LEU A N 1
ATOM 830 C CA . LEU A 1 106 ? -9.925 -9.000 11.460 1.00 49.88 106 LEU A CA 1
ATOM 831 C C . LEU A 1 106 ? -8.923 -10.181 11.453 1.00 49.88 106 LEU A C 1
ATOM 833 O O . LEU A 1 106 ? -7.891 -10.141 12.117 1.00 49.88 106 LEU A O 1
ATOM 837 N N . ARG A 1 107 ? -9.232 -11.246 10.699 1.00 55.50 107 ARG A N 1
ATOM 838 C CA . ARG A 1 107 ? -8.271 -12.291 10.266 1.00 55.50 107 ARG A CA 1
ATOM 839 C C . ARG A 1 107 ? -7.711 -11.911 8.872 1.00 55.50 107 ARG A C 1
ATOM 841 O O . ARG A 1 107 ? -8.226 -10.967 8.286 1.00 55.50 107 ARG A O 1
ATOM 848 N N . PRO A 1 108 ? -6.702 -12.603 8.307 1.00 61.03 108 PRO A N 1
ATOM 849 C CA . PRO A 1 108 ? -5.452 -12.069 7.734 1.00 61.03 108 PRO A CA 1
ATOM 850 C C . PRO A 1 108 ? -5.592 -11.253 6.416 1.00 61.03 108 PRO A C 1
ATOM 852 O O . PRO A 1 108 ? -4.879 -11.489 5.442 1.00 61.03 108 PRO A O 1
ATOM 855 N N . LEU A 1 109 ? -6.495 -10.272 6.347 1.00 70.69 109 LEU A N 1
ATOM 856 C CA . LEU A 1 109 ? -6.757 -9.480 5.138 1.00 70.69 109 LEU A CA 1
ATOM 857 C C . LEU A 1 109 ? -5.538 -8.657 4.702 1.00 70.69 109 LEU A C 1
ATOM 859 O O . LEU A 1 109 ? -5.358 -8.429 3.510 1.00 70.69 109 LEU A O 1
ATOM 863 N N . ALA A 1 110 ? -4.671 -8.270 5.642 1.00 78.31 110 ALA A N 1
ATOM 864 C CA . ALA A 1 110 ? -3.397 -7.627 5.323 1.00 78.31 110 ALA A CA 1
ATOM 865 C C . ALA A 1 110 ? -2.482 -8.548 4.493 1.00 78.31 110 ALA A C 1
ATOM 867 O O . ALA A 1 110 ? -1.892 -8.096 3.517 1.00 78.31 110 ALA A O 1
ATOM 868 N N . ILE A 1 111 ? -2.435 -9.851 4.796 1.00 83.88 111 ILE A N 1
ATOM 869 C CA . ILE A 1 111 ? -1.706 -10.824 3.969 1.00 83.88 111 ILE A CA 1
ATOM 870 C C . ILE A 1 111 ? -2.319 -10.903 2.568 1.00 83.88 111 ILE A C 1
ATOM 872 O O . ILE A 1 111 ? -1.586 -10.864 1.584 1.00 83.88 111 ILE A O 1
ATOM 876 N N . LEU A 1 112 ? -3.650 -10.977 2.464 1.00 86.12 112 LEU A N 1
ATOM 877 C CA . LEU A 1 112 ? -4.338 -11.173 1.182 1.00 86.12 112 LEU A CA 1
ATOM 878 C C . LEU A 1 112 ? -4.250 -9.955 0.259 1.00 86.12 112 LEU A C 1
ATOM 880 O O . LEU A 1 112 ? -4.073 -10.120 -0.943 1.00 86.12 112 LEU A O 1
ATOM 884 N N . PHE A 1 113 ? -4.372 -8.744 0.805 1.00 88.62 113 PHE A N 1
ATOM 885 C CA . PHE A 1 113 ? -4.407 -7.514 0.011 1.00 88.62 113 PHE A CA 1
ATOM 886 C C . PHE A 1 113 ? -3.065 -6.781 -0.069 1.00 88.62 113 PHE A C 1
ATOM 888 O O . PHE A 1 113 ? -2.934 -5.895 -0.907 1.00 88.62 113 PHE A O 1
ATOM 895 N N . GLN A 1 114 ? -2.076 -7.128 0.761 1.00 92.56 114 GLN A N 1
ATOM 896 C CA . GLN A 1 114 ? -0.742 -6.517 0.714 1.00 92.56 114 GLN A CA 1
ATOM 897 C C . GLN A 1 114 ? 0.333 -7.558 0.395 1.00 92.56 114 GLN A C 1
ATOM 899 O O . GLN A 1 114 ? 0.952 -7.487 -0.663 1.00 92.56 114 GLN A O 1
ATOM 904 N N . THR A 1 115 ? 0.536 -8.560 1.258 1.00 93.12 115 THR A N 1
ATOM 905 C CA . THR A 1 115 ? 1.670 -9.492 1.115 1.00 93.12 115 THR A CA 1
ATOM 906 C C . THR A 1 115 ? 1.598 -10.350 -0.139 1.00 93.12 115 THR A C 1
ATOM 908 O O . THR A 1 115 ? 2.542 -10.354 -0.923 1.00 93.12 115 THR A O 1
ATOM 911 N N . VAL A 1 116 ? 0.497 -11.072 -0.347 1.00 94.50 116 VAL A N 1
ATOM 912 C CA . VAL A 1 116 ? 0.327 -11.981 -1.489 1.00 94.50 116 VAL A CA 1
ATOM 913 C C . VAL A 1 116 ? 0.510 -11.256 -2.828 1.00 94.50 116 VAL A C 1
ATOM 915 O O . VAL A 1 116 ? 1.372 -11.680 -3.601 1.00 94.50 116 VAL A O 1
ATOM 918 N N . PRO A 1 117 ? -0.216 -10.160 -3.129 1.00 94.56 117 PRO A N 1
ATOM 919 C CA . PRO A 1 117 ? -0.065 -9.486 -4.414 1.00 94.56 117 PRO A CA 1
ATOM 920 C C . PRO A 1 117 ? 1.329 -8.869 -4.591 1.00 94.56 117 PRO A C 1
ATOM 922 O O . PRO A 1 117 ? 1.872 -8.922 -5.694 1.00 94.56 117 PRO A O 1
ATOM 925 N N . ALA A 1 118 ? 1.949 -8.354 -3.523 1.00 96.19 118 ALA A N 1
ATOM 926 C CA . ALA A 1 118 ? 3.296 -7.798 -3.606 1.00 96.19 118 ALA A CA 1
ATOM 927 C C . ALA A 1 118 ? 4.365 -8.866 -3.871 1.00 96.19 118 ALA A C 1
ATOM 929 O O . ALA A 1 118 ? 5.240 -8.662 -4.710 1.00 96.19 118 ALA A O 1
ATOM 930 N N . VAL A 1 119 ? 4.279 -10.025 -3.212 1.00 96.44 119 VAL A N 1
ATOM 931 C CA . VAL A 1 119 ? 5.208 -11.145 -3.430 1.00 96.44 119 VAL A CA 1
ATOM 932 C C . VAL A 1 119 ? 5.047 -11.724 -4.833 1.00 96.44 119 VAL A C 1
ATOM 934 O O . VAL A 1 119 ? 6.050 -11.961 -5.503 1.00 96.44 119 VAL A O 1
ATOM 937 N N . ILE A 1 120 ? 3.812 -11.889 -5.319 1.00 95.44 120 ILE A N 1
ATOM 938 C CA . ILE A 1 120 ? 3.564 -12.319 -6.704 1.00 95.44 120 ILE A CA 1
ATOM 939 C C . ILE A 1 120 ? 4.199 -11.325 -7.682 1.00 95.44 120 ILE A C 1
ATOM 941 O O . ILE A 1 120 ? 4.944 -11.735 -8.571 1.00 95.44 120 ILE A O 1
ATOM 945 N N . ALA A 1 121 ? 3.973 -10.021 -7.490 1.00 94.62 121 ALA A N 1
ATOM 946 C CA . ALA A 1 121 ? 4.572 -8.989 -8.330 1.00 94.62 121 ALA A CA 1
ATOM 947 C C . ALA A 1 121 ? 6.112 -9.033 -8.296 1.00 94.62 121 ALA A C 1
ATOM 949 O O . ALA A 1 121 ? 6.734 -8.966 -9.355 1.00 94.62 121 ALA A O 1
ATOM 950 N N . LEU A 1 122 ? 6.729 -9.219 -7.122 1.00 95.38 122 LEU A N 1
ATOM 951 C CA . LEU A 1 122 ? 8.184 -9.353 -6.963 1.00 95.38 122 LEU A CA 1
ATOM 952 C C . LEU A 1 122 ? 8.749 -10.570 -7.702 1.00 95.38 122 LEU A C 1
ATOM 954 O O . LEU A 1 122 ? 9.747 -10.447 -8.414 1.00 95.38 122 LEU A O 1
ATOM 958 N N . ILE A 1 123 ? 8.114 -11.734 -7.551 1.00 94.06 123 ILE A N 1
ATOM 959 C CA . ILE A 1 123 ? 8.538 -12.974 -8.211 1.00 94.06 123 ILE A CA 1
ATOM 960 C C . ILE A 1 123 ? 8.450 -12.806 -9.728 1.00 94.06 123 ILE A C 1
ATOM 962 O O . ILE A 1 123 ? 9.421 -13.074 -10.437 1.00 94.06 123 ILE A O 1
ATOM 966 N N . CYS A 1 124 ? 7.324 -12.303 -10.241 1.00 91.88 124 CYS A N 1
ATOM 967 C CA . CYS A 1 124 ? 7.161 -12.104 -11.677 1.00 91.88 124 CYS A CA 1
ATOM 968 C C . CYS A 1 124 ? 8.153 -11.071 -12.236 1.00 91.88 124 CYS A C 1
ATOM 970 O O . CYS A 1 124 ? 8.711 -11.286 -13.314 1.00 91.88 124 CYS A O 1
ATOM 972 N N . LEU A 1 125 ? 8.400 -9.983 -11.497 1.00 90.06 125 LEU A N 1
ATOM 973 C CA . LEU A 1 125 ? 9.359 -8.941 -11.866 1.00 90.06 125 LEU A CA 1
ATOM 974 C C . LEU A 1 125 ? 10.794 -9.487 -11.939 1.00 90.06 125 LEU A C 1
ATOM 976 O O . LEU A 1 125 ? 11.529 -9.113 -12.847 1.00 90.06 125 LEU A O 1
ATOM 980 N N . ARG A 1 126 ? 11.179 -10.402 -11.039 1.00 87.31 126 ARG A N 1
ATOM 981 C CA . ARG A 1 126 ? 12.500 -11.056 -11.047 1.00 87.31 126 ARG A CA 1
ATOM 982 C C . ARG A 1 126 ? 12.687 -12.064 -12.177 1.00 87.31 126 ARG A C 1
ATOM 984 O O . ARG A 1 126 ? 13.771 -12.112 -12.735 1.00 87.31 126 ARG A O 1
ATOM 991 N N . ILE A 1 127 ? 11.659 -12.846 -12.506 1.00 84.56 127 ILE A N 1
ATOM 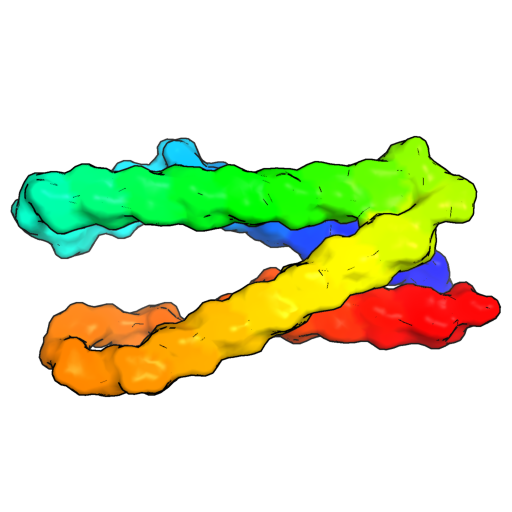992 C CA . ILE A 1 127 ? 11.732 -13.878 -13.560 1.00 84.56 127 ILE A CA 1
ATOM 993 C C . ILE A 1 127 ? 11.753 -13.261 -14.973 1.00 84.56 127 ILE A C 1
ATOM 995 O O . ILE A 1 127 ? 12.130 -13.922 -15.931 1.00 84.56 127 ILE A O 1
ATOM 999 N N . SER A 1 128 ? 11.327 -12.003 -15.122 1.00 76.75 128 SER A N 1
ATOM 1000 C CA . SER A 1 128 ? 11.257 -11.323 -16.428 1.00 76.75 128 SER A CA 1
ATOM 1001 C C . SER A 1 128 ? 12.480 -10.473 -16.785 1.00 76.75 128 SER A C 1
ATOM 1003 O O . SER A 1 128 ? 12.421 -9.736 -17.776 1.00 76.75 128 SER A O 1
ATOM 1005 N N . LEU A 1 129 ? 13.537 -10.556 -15.973 1.00 67.25 129 LEU A N 1
ATOM 1006 C CA . LEU A 1 129 ? 14.882 -10.049 -16.257 1.00 67.25 129 LEU A CA 1
ATOM 1007 C C . LEU A 1 129 ? 15.701 -11.138 -16.946 1.00 67.25 129 LEU A C 1
ATOM 1009 O O . LEU A 1 129 ? 16.418 -10.776 -17.901 1.00 67.25 129 LEU A O 1
#

InterPro domains:
  IPR009732 Protein of unknown function DUF1304 [PF06993] (11-125)
  IPR009732 Protein of unknown function DUF1304 [PTHR38446] (1-93)

Foldseek 3Di:
DVVVLLVLLLLLLVLLQVQLCCQQPVVVVVLVVDPDPVVSVVSSVVSNVVSVVSVVLSVLSVVLVVCVVCNLVSLLVSLVVLQVVLVVLQVVLVVVPDDPPDPPPRHRVSCVSGNVSSVVSNVVSVVVD

Organism: Chamaesiphon minutus (strain ATCC 27169 / PCC 6605) (NCBI:txid1173020)

Secondary structure (DSSP, 8-state):
-HHHHHHHHHHHHHHHHHHHHHHHTSHHHH-TT---HHHHHHHHHHHHHHHHHHHHHHHHHHHHHH-GGGHHHHHHHHHHHHHHHHHHHHHHHHH-TT-TT--TT-SSHHIIIIIHHHHHHHHHHHHT-

Sequence (129 aa):
MKTLILVLISLVGLIHIYFLIQQMFRWESASGKFTNFTEKQLTKVLAGNQGLYNGFLAAGIIWGWLSPAYSLQIWTFFLTFIAIAGVYGSVTLSLGGDAPDKPRQLRPLAILFQTVPAVIALICLRISL

Radius of gyration: 16.52 Å; chains: 1; bounding box: 36×24×44 Å

pLDDT: mean 86.84, std 13.97, range [46.59, 98.5]